Protein AF-A0A1A8GVA8-F1 (afdb_monomer_lite)

Foldseek 3Di:
DPDPDQVVPVVSVVVVVCVVVVVCVVVVVVVLVVQLVVVCVVPPDPDDDDPPCCNVPVSSCVSVVVVVVCVVPDPDPVVVCLCCCLVVVLCVVQVVVLVVVVVVVVVVVVVVDPPPDDPPDDPPPDNVVSVVSVVVSVVSVVVSVVVVVVVVVVD

Sequence (155 aa):
TDNCNVLDISVLRYFLGLFPVFTISTNFPIIAVTLRNNWKTLFHREGGTYPWVVDRVVFPLITLVPPIVVAFCTNNLESLVGITGAYAGTGIQYIVPACLVFFARRHLEPVVGRDAVNMHQSPFRHAFWVWFVLIWAGFCLMFVTANIILTDTKK

Structure (mmCIF, N/CA/C/O backbone):
data_AF-A0A1A8GVA8-F1
#
_entry.id   AF-A0A1A8GVA8-F1
#
loop_
_atom_site.group_PDB
_atom_site.id
_atom_site.type_symbol
_atom_site.label_atom_id
_atom_site.label_alt_id
_atom_site.label_comp_id
_atom_site.label_asym_id
_atom_site.label_entity_id
_atom_site.label_seq_id
_atom_site.pdbx_PDB_ins_code
_atom_site.Cartn_x
_atom_site.Cartn_y
_atom_site.Cartn_z
_atom_site.occupancy
_atom_site.B_iso_or_equiv
_atom_site.auth_seq_id
_atom_site.auth_comp_id
_atom_site.auth_asym_id
_atom_site.auth_atom_id
_atom_site.pdbx_PDB_model_num
ATOM 1 N N . THR A 1 1 ? 32.633 20.315 -16.154 1.00 41.84 1 THR A N 1
ATOM 2 C CA . THR A 1 1 ? 32.175 19.618 -17.377 1.00 41.84 1 THR A CA 1
ATOM 3 C C . THR A 1 1 ? 32.661 18.179 -17.309 1.00 41.84 1 THR A C 1
ATOM 5 O O . THR A 1 1 ? 33.376 17.729 -18.189 1.00 41.84 1 THR A O 1
ATOM 8 N N . ASP A 1 2 ? 32.297 17.452 -16.243 1.00 49.69 2 ASP A N 1
ATOM 9 C CA . ASP A 1 2 ? 33.107 16.327 -15.727 1.00 49.69 2 ASP A CA 1
ATOM 10 C C . ASP A 1 2 ? 32.289 15.040 -15.518 1.00 49.69 2 ASP A C 1
ATOM 12 O O . ASP A 1 2 ? 32.366 14.410 -14.471 1.00 49.69 2 ASP A O 1
ATOM 16 N N . ASN A 1 3 ? 31.464 14.651 -16.498 1.00 55.47 3 ASN A N 1
ATOM 17 C CA . ASN A 1 3 ? 30.577 13.476 -16.386 1.00 55.47 3 ASN A CA 1
ATOM 18 C C . ASN A 1 3 ? 30.812 12.383 -17.451 1.00 55.47 3 ASN A C 1
ATOM 20 O O . ASN A 1 3 ? 30.004 11.466 -17.570 1.00 55.47 3 ASN A O 1
ATOM 24 N N . CYS A 1 4 ? 31.907 12.434 -18.214 1.00 55.03 4 CYS A N 1
ATOM 25 C CA . CYS A 1 4 ? 32.158 11.510 -19.331 1.00 55.03 4 CYS A CA 1
ATOM 26 C C . CYS A 1 4 ? 33.539 10.842 -19.235 1.00 55.03 4 CYS A C 1
ATOM 28 O O . CYS A 1 4 ? 34.422 11.116 -20.035 1.00 55.03 4 CYS A O 1
ATOM 30 N N . ASN A 1 5 ? 33.743 9.984 -18.232 1.00 59.16 5 ASN A N 1
ATOM 31 C CA . ASN A 1 5 ? 34.854 9.015 -18.272 1.00 59.16 5 ASN A CA 1
ATOM 32 C C . ASN A 1 5 ? 34.560 7.748 -17.452 1.00 59.16 5 ASN A C 1
ATOM 34 O O . ASN A 1 5 ? 34.979 6.654 -17.808 1.00 59.16 5 ASN A O 1
ATOM 38 N N . VAL A 1 6 ? 33.766 7.860 -16.382 1.00 58.81 6 VAL A N 1
ATOM 39 C CA . VAL A 1 6 ? 33.412 6.710 -15.523 1.00 58.81 6 VAL A CA 1
ATOM 40 C C . VAL A 1 6 ? 32.341 5.800 -16.156 1.00 58.81 6 VAL A C 1
ATOM 42 O O . VAL A 1 6 ? 32.276 4.613 -15.849 1.00 58.81 6 VAL A O 1
ATOM 45 N N . LEU A 1 7 ? 31.520 6.341 -17.067 1.00 60.06 7 LEU A N 1
ATOM 46 C CA . LEU A 1 7 ? 30.492 5.602 -17.821 1.00 60.06 7 LEU A CA 1
ATOM 47 C C . LEU A 1 7 ? 31.008 4.968 -19.124 1.00 60.06 7 LEU A C 1
ATOM 49 O O . LEU A 1 7 ? 30.267 4.213 -19.752 1.00 60.06 7 LEU A O 1
ATOM 53 N N . ASP A 1 8 ? 32.248 5.260 -19.522 1.00 63.41 8 ASP A N 1
ATOM 54 C CA . ASP A 1 8 ? 32.851 4.732 -20.755 1.00 63.41 8 ASP A CA 1
ATOM 55 C C . ASP A 1 8 ? 33.297 3.265 -20.583 1.00 63.41 8 ASP A C 1
ATOM 57 O O . ASP A 1 8 ? 33.334 2.462 -21.517 1.00 63.41 8 ASP A O 1
ATOM 61 N N . ILE A 1 9 ? 33.529 2.859 -19.330 1.00 78.56 9 ILE A N 1
ATOM 62 C CA . ILE A 1 9 ? 33.787 1.469 -18.968 1.00 78.56 9 ILE A CA 1
ATOM 63 C C . ILE A 1 9 ? 32.456 0.713 -18.995 1.00 78.56 9 ILE A C 1
ATOM 65 O O . ILE A 1 9 ? 31.684 0.726 -18.033 1.00 78.56 9 ILE A O 1
ATOM 69 N N . SER A 1 10 ? 32.211 0.002 -20.098 1.00 79.38 10 SER A N 1
ATOM 70 C CA . SER A 1 10 ? 30.994 -0.796 -20.320 1.00 79.38 10 SER A CA 1
ATOM 71 C C . SER A 1 10 ? 30.625 -1.682 -19.120 1.00 79.38 10 SER A C 1
ATOM 73 O O . SER A 1 10 ? 29.455 -1.764 -18.752 1.00 79.38 10 SER A O 1
ATOM 75 N N . VAL A 1 11 ? 31.616 -2.282 -18.450 1.00 84.50 11 VAL A N 1
ATOM 76 C CA . VAL A 1 11 ? 31.418 -3.127 -17.255 1.00 84.50 11 VAL A CA 1
ATOM 77 C C . VAL A 1 11 ? 30.757 -2.359 -16.104 1.00 84.50 11 VAL A C 1
ATOM 79 O O . VAL A 1 11 ? 29.845 -2.875 -15.462 1.00 84.50 11 VAL A O 1
ATOM 82 N N . LEU A 1 12 ? 31.170 -1.116 -15.860 1.00 85.62 12 LEU A N 1
ATOM 83 C CA . LEU A 1 12 ? 30.700 -0.300 -14.739 1.00 85.62 12 LEU A CA 1
ATOM 84 C C . LEU A 1 12 ? 29.267 0.200 -14.989 1.00 85.62 12 LEU A C 1
ATOM 86 O O . LEU A 1 12 ? 28.436 0.188 -14.081 1.00 85.62 12 LEU A O 1
ATOM 90 N N . ARG A 1 13 ? 28.936 0.520 -16.248 1.00 83.94 13 ARG A N 1
ATOM 91 C CA . ARG A 1 13 ? 27.569 0.850 -16.683 1.00 83.94 13 ARG A CA 1
ATOM 92 C C . ARG A 1 13 ? 26.606 -0.329 -16.515 1.00 83.94 13 ARG A C 1
ATOM 94 O O . ARG A 1 13 ? 25.508 -0.140 -15.994 1.00 83.94 13 ARG A O 1
ATOM 101 N N . TYR A 1 14 ? 27.013 -1.540 -16.909 1.00 86.69 14 TYR A N 1
ATOM 102 C CA . TYR A 1 14 ? 26.204 -2.743 -16.682 1.00 86.69 14 TYR A CA 1
ATOM 103 C C . TYR A 1 14 ? 26.055 -3.058 -15.191 1.00 86.69 14 TYR A C 1
ATOM 105 O O . TYR A 1 14 ? 24.952 -3.370 -14.751 1.00 86.69 14 TYR A O 1
ATOM 113 N N . PHE A 1 15 ? 27.123 -2.923 -14.401 1.00 87.56 15 PHE A N 1
ATOM 114 C CA . PHE A 1 15 ? 27.085 -3.155 -12.957 1.00 87.56 15 PHE A CA 1
ATOM 115 C C . PHE A 1 15 ? 26.123 -2.197 -12.232 1.00 87.56 15 PHE A C 1
ATOM 117 O O . PHE A 1 15 ? 25.258 -2.649 -11.480 1.00 87.56 15 PHE A O 1
ATOM 124 N N . LEU A 1 16 ? 26.210 -0.890 -12.513 1.00 88.31 16 LEU A N 1
ATOM 125 C CA . LEU A 1 16 ? 25.309 0.129 -11.957 1.00 88.31 16 LEU A CA 1
ATOM 126 C C . LEU A 1 16 ? 23.846 -0.102 -12.363 1.00 88.31 16 LEU A C 1
ATOM 128 O O . LEU A 1 16 ? 22.950 0.086 -11.544 1.00 88.31 16 LEU A O 1
ATOM 132 N N . GLY A 1 17 ? 23.600 -0.536 -13.603 1.00 86.94 17 GLY A N 1
ATOM 133 C CA . GLY A 1 17 ? 22.256 -0.874 -14.075 1.00 86.94 17 GLY A CA 1
ATOM 134 C C . GLY A 1 17 ? 21.688 -2.156 -13.452 1.00 86.94 17 GLY A C 1
ATOM 135 O O . GLY A 1 17 ? 20.492 -2.230 -13.186 1.00 86.94 17 GLY A O 1
ATOM 136 N N . LEU A 1 18 ? 22.531 -3.157 -13.183 1.00 88.69 18 LEU A N 1
ATOM 137 C CA . LEU A 1 18 ? 22.122 -4.450 -12.620 1.00 88.69 18 LEU A CA 1
ATOM 138 C C . LEU A 1 18 ? 21.870 -4.410 -11.110 1.00 88.69 18 LEU A C 1
ATOM 140 O O . LEU A 1 18 ? 21.054 -5.183 -10.610 1.00 88.69 18 LEU A O 1
ATOM 144 N N . PHE A 1 19 ? 22.530 -3.515 -10.378 1.00 89.38 19 PHE A N 1
ATOM 145 C CA . PHE A 1 19 ? 22.372 -3.392 -8.929 1.00 89.38 19 PHE A CA 1
ATOM 146 C C . PHE A 1 19 ? 20.902 -3.245 -8.461 1.00 89.38 19 PHE A C 1
ATOM 148 O O . PHE A 1 19 ? 20.450 -4.045 -7.629 1.00 89.38 19 PHE A O 1
ATOM 155 N N . PRO A 1 20 ? 20.100 -2.303 -9.001 1.00 90.12 20 PRO A N 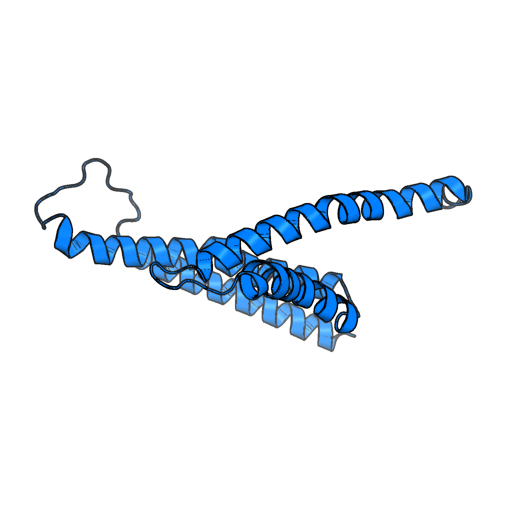1
ATOM 156 C CA . PRO A 1 20 ? 18.682 -2.216 -8.657 1.00 90.12 20 PRO A CA 1
ATOM 157 C C . PRO A 1 20 ? 17.885 -3.433 -9.144 1.00 90.12 20 PRO A C 1
ATOM 159 O O . PRO A 1 20 ? 16.961 -3.860 -8.456 1.00 90.12 20 PRO A O 1
ATOM 162 N N . VAL A 1 21 ? 18.256 -4.046 -10.274 1.00 89.44 21 VAL A N 1
ATOM 163 C CA . VAL A 1 21 ? 17.567 -5.231 -10.817 1.00 89.44 21 VAL A CA 1
ATOM 164 C C . VAL A 1 21 ? 17.701 -6.428 -9.877 1.00 89.44 21 VAL A C 1
ATOM 166 O O . VAL A 1 21 ? 16.701 -7.074 -9.567 1.00 89.44 21 VAL A O 1
ATOM 169 N N . PHE A 1 22 ? 18.902 -6.703 -9.360 1.00 90.31 22 PHE A N 1
ATOM 170 C CA . PHE A 1 22 ? 19.110 -7.776 -8.383 1.00 90.31 22 PHE A CA 1
ATOM 171 C C . PHE A 1 22 ? 18.350 -7.526 -7.080 1.00 90.31 22 PHE A C 1
ATOM 173 O O . PHE A 1 22 ? 17.754 -8.449 -6.514 1.00 90.31 22 PHE A O 1
ATOM 180 N N . THR A 1 23 ? 18.315 -6.268 -6.641 1.00 90.62 23 THR A N 1
ATOM 181 C CA . THR A 1 23 ? 17.575 -5.857 -5.446 1.00 90.62 23 THR A CA 1
ATOM 182 C C . THR A 1 23 ? 16.070 -6.077 -5.629 1.00 90.62 23 THR A C 1
ATOM 184 O O . THR A 1 23 ? 15.427 -6.688 -4.777 1.00 90.62 23 THR A O 1
ATOM 187 N N . ILE A 1 24 ? 15.491 -5.643 -6.752 1.00 89.88 24 ILE A N 1
ATOM 188 C CA . ILE A 1 24 ? 14.059 -5.823 -7.045 1.00 89.88 24 ILE A CA 1
ATOM 189 C C . ILE A 1 24 ? 13.723 -7.311 -7.212 1.00 89.88 24 ILE A C 1
ATOM 191 O O . ILE A 1 24 ? 12.739 -7.780 -6.644 1.00 89.88 24 ILE A O 1
ATOM 195 N N . SER A 1 25 ? 14.562 -8.067 -7.926 1.00 90.88 25 SER A N 1
ATOM 196 C CA . SER A 1 25 ? 14.360 -9.499 -8.178 1.00 90.88 25 SER A CA 1
ATOM 197 C C . SER A 1 25 ? 14.349 -10.329 -6.893 1.00 90.88 25 SER A C 1
ATOM 199 O O . SER A 1 25 ? 13.511 -11.209 -6.740 1.00 90.88 25 SER A O 1
ATOM 201 N N . THR A 1 26 ? 15.219 -10.020 -5.929 1.00 92.19 26 THR A N 1
ATOM 202 C CA . THR A 1 26 ? 15.267 -10.757 -4.653 1.00 92.19 26 THR A CA 1
ATOM 203 C C . THR A 1 26 ? 14.072 -10.424 -3.757 1.00 92.19 26 THR A C 1
ATOM 205 O O . THR A 1 26 ? 13.519 -11.300 -3.093 1.00 92.19 26 THR A O 1
ATOM 208 N N . ASN A 1 27 ? 13.633 -9.164 -3.758 1.00 90.50 27 ASN A N 1
ATOM 209 C CA . ASN A 1 27 ? 12.521 -8.717 -2.920 1.00 90.50 27 ASN A CA 1
ATOM 210 C C . ASN A 1 27 ? 11.148 -9.124 -3.480 1.00 90.50 27 ASN A C 1
ATOM 212 O O . ASN A 1 27 ? 10.219 -9.373 -2.709 1.00 90.50 27 ASN A O 1
ATOM 216 N N . PHE A 1 28 ? 11.006 -9.230 -4.804 1.00 88.88 28 PHE A N 1
ATOM 217 C CA . PHE A 1 28 ? 9.723 -9.505 -5.452 1.00 88.88 28 PHE A CA 1
ATOM 218 C C . PHE A 1 28 ? 9.069 -10.832 -5.002 1.00 88.88 28 PHE A C 1
ATOM 220 O O . PHE A 1 28 ? 7.908 -10.792 -4.584 1.00 88.88 28 PHE A O 1
ATOM 227 N N . PRO A 1 29 ? 9.764 -11.989 -4.977 1.00 86.56 29 PRO A N 1
ATOM 228 C CA . PRO A 1 29 ? 9.193 -13.242 -4.485 1.00 86.56 29 PRO A CA 1
ATOM 229 C C . PRO A 1 29 ? 8.757 -13.170 -3.020 1.00 86.56 29 PRO A C 1
ATOM 231 O O . PRO A 1 29 ? 7.696 -13.683 -2.669 1.00 86.56 29 PRO A O 1
ATOM 234 N N . ILE A 1 30 ? 9.542 -12.511 -2.163 1.00 90.19 30 ILE A N 1
ATOM 235 C CA . ILE A 1 30 ? 9.244 -12.383 -0.729 1.00 90.19 30 ILE A CA 1
ATOM 236 C C . ILE A 1 30 ? 7.937 -11.603 -0.527 1.00 90.19 30 ILE A C 1
ATOM 238 O O . ILE A 1 30 ? 7.054 -12.030 0.226 1.00 90.19 30 ILE A O 1
ATOM 242 N N . ILE A 1 31 ? 7.780 -10.489 -1.246 1.00 89.06 31 ILE A N 1
ATOM 243 C CA . ILE A 1 31 ? 6.560 -9.673 -1.224 1.00 89.06 31 ILE A CA 1
ATOM 244 C C . ILE A 1 31 ? 5.372 -10.478 -1.766 1.00 89.06 31 ILE A C 1
ATOM 246 O O . ILE A 1 31 ? 4.301 -10.467 -1.157 1.00 89.06 31 ILE A O 1
ATOM 250 N N . ALA A 1 32 ? 5.561 -11.230 -2.855 1.00 85.88 32 ALA A N 1
ATOM 251 C CA . ALA A 1 32 ? 4.515 -12.063 -3.442 1.00 85.88 32 ALA A CA 1
ATOM 252 C C . ALA A 1 32 ? 4.017 -13.150 -2.472 1.00 85.88 32 ALA A C 1
ATOM 254 O O . ALA A 1 32 ? 2.807 -13.309 -2.292 1.00 85.88 32 ALA A O 1
ATOM 255 N N . VAL A 1 33 ? 4.920 -13.859 -1.781 1.00 85.25 33 VAL A N 1
ATOM 256 C CA . VAL A 1 33 ? 4.534 -14.866 -0.774 1.00 85.25 33 VAL A CA 1
ATOM 257 C C . VAL A 1 33 ? 3.806 -14.220 0.408 1.00 85.25 33 VAL A C 1
ATOM 259 O O . VAL A 1 33 ? 2.806 -14.760 0.886 1.00 85.25 33 VAL A O 1
ATOM 262 N N . THR A 1 34 ? 4.254 -13.047 0.855 1.00 89.44 34 THR A N 1
ATOM 263 C CA . THR A 1 34 ? 3.614 -12.324 1.965 1.00 89.44 34 THR A CA 1
ATOM 264 C C . THR A 1 34 ? 2.201 -11.876 1.598 1.00 89.44 34 THR A C 1
ATOM 266 O O . THR A 1 34 ? 1.258 -12.103 2.358 1.00 89.44 34 THR A O 1
ATOM 269 N N . LEU A 1 35 ? 2.021 -11.304 0.405 1.00 84.94 35 LEU A N 1
ATOM 270 C CA . LEU A 1 35 ? 0.708 -10.910 -0.095 1.00 84.94 35 LEU A CA 1
ATOM 271 C C . LEU A 1 35 ? -0.224 -12.121 -0.218 1.00 84.94 35 LEU A C 1
ATOM 273 O O . LEU A 1 35 ? -1.385 -12.032 0.179 1.00 84.94 35 LEU A O 1
ATOM 277 N N . ARG A 1 36 ? 0.287 -13.264 -0.694 1.00 83.19 36 ARG A N 1
ATOM 278 C CA . ARG A 1 36 ? -0.491 -14.508 -0.809 1.00 83.19 36 ARG A CA 1
ATOM 279 C C . ARG A 1 36 ? -1.019 -14.956 0.546 1.00 83.19 36 ARG A C 1
ATOM 281 O O . ARG A 1 36 ? -2.190 -15.315 0.654 1.00 83.19 36 ARG A O 1
ATOM 288 N N . ASN A 1 37 ? -0.177 -14.907 1.573 1.00 83.69 37 ASN A N 1
ATOM 289 C CA . ASN A 1 37 ? -0.578 -15.263 2.930 1.00 83.69 37 ASN A CA 1
ATOM 290 C C . ASN A 1 37 ? -1.614 -14.275 3.493 1.00 83.69 37 ASN A C 1
ATOM 292 O O . ASN A 1 37 ? -2.615 -14.714 4.052 1.00 83.69 37 ASN A O 1
ATOM 296 N N . ASN A 1 38 ? -1.440 -12.965 3.277 1.00 84.50 38 ASN A N 1
ATOM 297 C CA . ASN A 1 38 ? -2.414 -11.949 3.699 1.00 84.50 38 ASN A CA 1
ATOM 298 C C . ASN A 1 38 ? -3.782 -12.138 3.029 1.00 84.50 38 ASN A C 1
ATOM 300 O O . ASN A 1 38 ? -4.814 -12.059 3.693 1.00 84.50 38 ASN A O 1
ATOM 304 N N . TRP A 1 39 ? -3.796 -12.433 1.727 1.00 80.31 39 TRP A N 1
ATOM 305 C CA . TRP A 1 39 ? -5.020 -12.761 0.998 1.00 80.31 39 TRP A CA 1
ATOM 306 C C . TRP A 1 39 ? -5.678 -14.015 1.558 1.00 80.31 39 TRP A C 1
ATOM 308 O O . TRP A 1 39 ? -6.876 -14.005 1.831 1.00 80.31 39 TRP A O 1
ATOM 318 N N . LYS A 1 40 ? -4.901 -15.076 1.795 1.00 76.50 40 LYS A N 1
ATOM 319 C CA . LYS A 1 40 ? -5.430 -16.295 2.402 1.00 76.50 40 LYS A CA 1
ATOM 320 C C . LYS A 1 40 ? -6.116 -15.987 3.732 1.00 76.50 40 LYS A C 1
ATOM 322 O O . LYS A 1 40 ? -7.249 -16.403 3.901 1.00 76.50 40 LYS A O 1
ATOM 327 N N . THR A 1 41 ? -5.508 -15.203 4.619 1.00 79.19 41 THR A N 1
ATOM 328 C CA . THR A 1 41 ? -6.135 -14.803 5.892 1.00 79.19 41 THR A CA 1
ATOM 329 C C . THR A 1 41 ? -7.399 -13.961 5.696 1.00 79.19 41 THR A C 1
ATOM 331 O O . THR A 1 41 ? -8.386 -14.185 6.387 1.00 79.19 41 THR A O 1
ATOM 334 N N . LEU A 1 42 ? -7.409 -13.019 4.745 1.00 77.81 42 LEU A N 1
ATOM 335 C CA . LEU A 1 42 ? -8.577 -12.172 4.471 1.00 77.81 42 LEU A CA 1
ATOM 336 C C . LEU A 1 42 ? -9.786 -12.986 3.972 1.00 77.81 42 LEU A C 1
ATOM 338 O O . LEU A 1 42 ? -10.920 -12.715 4.363 1.00 77.81 42 LEU A O 1
ATOM 342 N N . PHE A 1 43 ? -9.548 -13.974 3.104 1.00 73.56 43 PHE A N 1
ATOM 343 C CA . PHE A 1 43 ? -10.600 -14.800 2.498 1.00 73.56 43 PHE A CA 1
ATOM 344 C C . PHE A 1 43 ? -10.905 -16.085 3.286 1.00 73.56 43 PHE A C 1
ATOM 346 O O . PHE A 1 43 ? -11.956 -16.698 3.083 1.00 73.56 43 PHE A O 1
ATOM 353 N N . HIS A 1 44 ? -10.028 -16.492 4.206 1.00 66.44 44 HIS A N 1
ATOM 354 C CA . HIS A 1 44 ? -10.251 -17.617 5.109 1.00 66.44 44 HIS A CA 1
ATOM 355 C C . HIS A 1 44 ? -11.042 -17.154 6.334 1.00 66.44 44 HIS A C 1
ATOM 357 O O . HIS A 1 44 ? -10.499 -16.873 7.398 1.00 66.44 44 HIS A O 1
ATOM 363 N N . ARG A 1 45 ? -12.359 -17.058 6.160 1.00 59.41 45 ARG A N 1
ATOM 364 C CA . ARG A 1 45 ? -13.315 -16.812 7.240 1.00 59.41 45 ARG A CA 1
ATOM 365 C C . ARG A 1 45 ? -13.821 -18.166 7.749 1.00 59.41 45 ARG A C 1
ATOM 367 O O . ARG A 1 45 ? -14.179 -19.024 6.944 1.00 59.41 45 ARG A O 1
ATOM 374 N N . GLU A 1 46 ? -13.758 -18.364 9.064 1.00 50.91 46 GLU A N 1
ATOM 375 C CA . GLU A 1 46 ? -13.993 -19.629 9.776 1.00 50.91 46 GLU A CA 1
ATOM 376 C C . GLU A 1 46 ? -15.198 -20.422 9.222 1.00 50.91 46 GLU A C 1
ATOM 378 O O . GLU A 1 46 ? -16.333 -19.951 9.275 1.00 50.91 46 GLU A O 1
ATOM 383 N N . GLY A 1 47 ? -14.945 -21.626 8.677 1.00 55.72 47 GLY A N 1
ATOM 384 C CA . GLY A 1 47 ? -15.984 -22.628 8.378 1.00 55.72 47 GLY A CA 1
ATOM 385 C C . GLY A 1 47 ? -16.027 -23.230 6.963 1.00 55.72 47 GLY A C 1
ATOM 386 O O . GLY A 1 47 ? -16.747 -24.203 6.762 1.00 55.72 47 GLY A O 1
ATOM 387 N N . GLY A 1 48 ? -15.276 -22.717 5.981 1.00 59.50 48 GLY A N 1
ATOM 388 C CA . GLY A 1 48 ? -15.314 -23.224 4.597 1.00 59.50 48 GLY A CA 1
ATOM 389 C C . GLY A 1 48 ? -14.064 -24.003 4.179 1.00 59.50 48 GLY A C 1
ATOM 390 O O . GLY A 1 48 ? -12.985 -23.425 4.046 1.00 59.50 48 GLY A O 1
ATOM 391 N N . THR A 1 49 ? -14.193 -25.307 3.915 1.00 55.97 49 THR A N 1
ATOM 392 C CA . THR A 1 49 ? -13.127 -26.114 3.298 1.00 55.97 49 THR A CA 1
ATOM 393 C C . THR A 1 49 ? -13.059 -25.789 1.804 1.00 55.97 49 THR A C 1
ATOM 395 O O . THR A 1 49 ? -13.846 -26.299 1.010 1.00 55.97 49 THR A O 1
ATOM 398 N N . TYR A 1 50 ? -12.137 -24.918 1.393 1.00 57.28 50 TYR A N 1
ATOM 399 C CA . TYR A 1 50 ? -11.865 -24.735 -0.034 1.00 57.28 50 TYR A CA 1
ATOM 400 C C . TYR A 1 50 ? -11.065 -25.934 -0.569 1.00 57.28 50 TYR A C 1
ATOM 402 O O . TYR A 1 50 ? -10.159 -26.417 0.11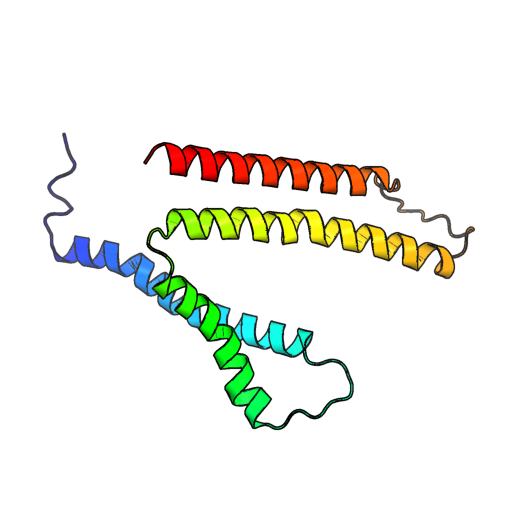8 1.00 57.28 50 TYR A O 1
ATOM 410 N N . PRO A 1 51 ? -11.349 -26.418 -1.790 1.00 65.62 51 PRO A N 1
ATOM 411 C CA . PRO A 1 51 ? -10.565 -27.483 -2.398 1.00 65.62 51 PRO A CA 1
ATOM 412 C C . PRO A 1 51 ? -9.102 -27.050 -2.557 1.00 65.62 51 PRO A C 1
ATOM 414 O O . PRO A 1 51 ? -8.805 -25.908 -2.905 1.00 65.62 51 PRO A O 1
ATOM 417 N N . TRP A 1 52 ? -8.179 -27.988 -2.336 1.00 61.47 52 TRP A N 1
ATOM 418 C CA . TRP A 1 52 ? -6.719 -27.794 -2.342 1.00 61.47 52 TRP A CA 1
ATOM 419 C C . TRP A 1 52 ? -6.176 -27.050 -3.579 1.00 61.47 52 TRP A C 1
ATOM 421 O O . TRP A 1 52 ? -5.179 -26.335 -3.502 1.00 61.47 52 TRP A O 1
ATOM 431 N N . VAL A 1 53 ? -6.870 -27.162 -4.716 1.00 62.12 53 VAL A N 1
ATOM 432 C CA . VAL A 1 53 ? -6.551 -26.467 -5.974 1.00 62.12 53 VAL A CA 1
ATOM 433 C C . VAL A 1 53 ? -6.731 -24.949 -5.857 1.00 62.12 53 VAL A C 1
ATOM 435 O O . VAL A 1 53 ? -5.906 -24.192 -6.361 1.00 62.12 53 VAL A O 1
ATOM 438 N N . VAL A 1 54 ? -7.761 -24.484 -5.146 1.00 65.69 54 VAL A N 1
ATOM 439 C CA . VAL A 1 54 ? -7.996 -23.050 -4.914 1.00 65.69 54 VAL A CA 1
ATOM 440 C C . VAL A 1 54 ? -6.894 -22.484 -4.017 1.00 65.69 54 VAL A C 1
ATOM 442 O O . VAL A 1 54 ? -6.333 -21.432 -4.319 1.00 65.69 54 VAL A O 1
ATOM 445 N N . ASP A 1 55 ? -6.490 -23.235 -2.985 1.00 66.25 55 ASP A N 1
ATOM 446 C CA . ASP A 1 55 ? -5.410 -22.817 -2.085 1.00 66.25 55 ASP A CA 1
ATOM 447 C C . ASP A 1 55 ? -4.046 -22.705 -2.804 1.00 66.25 55 ASP A C 1
ATOM 449 O O . ASP A 1 55 ? -3.231 -21.811 -2.547 1.00 66.25 55 ASP A O 1
ATOM 453 N N . ARG A 1 56 ? -3.791 -23.627 -3.738 1.00 66.62 56 ARG A N 1
ATOM 454 C CA . ARG A 1 56 ? -2.480 -23.804 -4.371 1.00 66.62 56 ARG A CA 1
ATOM 455 C C . ARG A 1 56 ? -2.314 -23.106 -5.715 1.00 66.62 56 ARG A C 1
ATOM 457 O O . ARG A 1 56 ? -1.178 -22.823 -6.072 1.00 66.62 56 ARG A O 1
ATOM 464 N N . VAL A 1 57 ? -3.397 -22.829 -6.439 1.00 66.38 57 VAL A N 1
ATOM 465 C CA . VAL A 1 57 ? -3.349 -22.250 -7.795 1.00 66.38 57 VAL A CA 1
ATOM 466 C C . VAL A 1 57 ? -3.996 -20.872 -7.835 1.00 66.38 57 VAL A C 1
ATOM 468 O O . VAL A 1 57 ? -3.397 -19.940 -8.362 1.00 66.38 57 VAL A O 1
ATOM 471 N N . VAL A 1 58 ? -5.169 -20.700 -7.225 1.00 70.50 58 VAL A N 1
ATOM 472 C CA . VAL A 1 58 ? -5.937 -19.452 -7.353 1.00 70.50 58 VAL A CA 1
ATOM 473 C C . VAL A 1 58 ? -5.313 -18.315 -6.538 1.00 70.50 58 VAL A C 1
ATOM 475 O O . VAL A 1 58 ? -5.131 -17.227 -7.077 1.00 70.50 58 VAL A O 1
ATOM 478 N N . PHE A 1 59 ? -4.894 -18.547 -5.286 1.00 69.62 59 PHE A N 1
ATOM 479 C CA . PHE A 1 59 ? -4.263 -17.476 -4.495 1.00 69.62 59 PHE A CA 1
ATOM 480 C C . PHE A 1 59 ? -2.926 -16.973 -5.062 1.00 69.62 59 PHE A C 1
ATOM 482 O O . PHE A 1 59 ? -2.782 -15.758 -5.173 1.00 69.62 59 PHE A O 1
ATOM 489 N N . PRO A 1 60 ? -1.953 -17.827 -5.455 1.00 73.19 60 PRO A N 1
ATOM 490 C CA . PRO A 1 60 ? -0.729 -17.338 -6.088 1.00 73.19 60 PRO A CA 1
ATOM 491 C C . PRO A 1 60 ? -1.000 -16.596 -7.399 1.00 73.19 60 PRO A C 1
ATOM 493 O O . PRO A 1 60 ? -0.371 -15.570 -7.653 1.00 73.19 60 PRO A O 1
ATOM 496 N N . LEU A 1 61 ? -1.951 -17.080 -8.209 1.00 74.06 61 LEU A N 1
ATOM 497 C CA . LEU A 1 61 ? -2.307 -16.438 -9.471 1.00 74.06 61 LEU A CA 1
ATOM 498 C C . LEU A 1 61 ? -2.868 -15.034 -9.221 1.00 74.06 61 LEU A C 1
ATOM 500 O O . LEU A 1 61 ? -2.366 -14.076 -9.795 1.00 74.06 61 LEU A O 1
ATOM 504 N N . ILE A 1 62 ? -3.822 -14.886 -8.297 1.00 75.62 62 ILE A N 1
ATOM 505 C CA . ILE A 1 62 ? -4.388 -13.577 -7.936 1.00 75.62 62 ILE A CA 1
ATOM 506 C C . ILE A 1 62 ? -3.316 -12.632 -7.385 1.00 75.62 62 ILE A C 1
ATOM 508 O O . ILE A 1 62 ? -3.395 -11.435 -7.624 1.00 75.62 62 ILE A O 1
ATOM 512 N N . THR A 1 63 ? -2.288 -13.130 -6.696 1.00 76.38 63 THR A N 1
ATOM 513 C CA . THR A 1 63 ? -1.187 -12.267 -6.239 1.00 76.38 63 THR A CA 1
ATOM 514 C C . THR A 1 63 ? -0.189 -11.880 -7.326 1.00 76.38 63 THR A C 1
ATOM 516 O O . THR A 1 63 ? 0.435 -10.827 -7.222 1.00 76.38 63 THR A O 1
ATOM 519 N N . LEU A 1 64 ? -0.042 -12.696 -8.372 1.00 81.62 64 LEU A N 1
ATOM 520 C CA . LEU A 1 64 ? 0.864 -12.436 -9.493 1.00 81.62 64 LEU A CA 1
ATOM 521 C C . LEU A 1 64 ? 0.199 -11.583 -10.589 1.00 81.62 64 LEU A C 1
ATOM 523 O O . LEU A 1 64 ? 0.875 -10.860 -11.315 1.00 81.62 64 LEU A O 1
ATOM 527 N N . VAL A 1 65 ? -1.129 -11.646 -10.699 1.00 83.25 65 VAL A N 1
ATOM 528 C CA . VAL A 1 65 ? -1.913 -10.913 -11.702 1.00 83.25 65 VAL A CA 1
ATOM 529 C C . VAL A 1 65 ? -1.724 -9.390 -11.603 1.00 83.25 65 VAL A C 1
ATOM 531 O O . VAL A 1 65 ? -1.427 -8.797 -12.636 1.00 83.25 65 VAL A O 1
ATOM 534 N N . PRO A 1 66 ? -1.817 -8.729 -10.430 1.00 81.25 66 PRO A N 1
ATOM 535 C CA . PRO A 1 66 ? -1.637 -7.285 -10.324 1.00 81.25 66 PRO A CA 1
ATOM 536 C C . PRO A 1 66 ? -0.292 -6.791 -10.874 1.00 81.25 66 PRO A C 1
ATOM 538 O O . PRO A 1 66 ? -0.328 -5.925 -11.745 1.00 81.25 66 PRO A O 1
ATOM 541 N N . PRO A 1 67 ? 0.884 -7.327 -10.474 1.00 80.25 67 PRO A N 1
ATOM 542 C CA . PRO A 1 67 ? 2.153 -6.872 -11.040 1.00 80.25 67 PRO A CA 1
ATOM 543 C C . PRO A 1 67 ? 2.284 -7.152 -12.545 1.00 80.25 67 PRO A C 1
ATOM 545 O O . PRO A 1 67 ? 2.884 -6.344 -13.247 1.00 80.25 67 PRO A O 1
ATOM 548 N N . ILE A 1 68 ? 1.683 -8.230 -13.064 1.00 82.81 68 ILE A N 1
ATOM 549 C CA . ILE A 1 68 ? 1.664 -8.515 -14.509 1.00 82.81 68 ILE A CA 1
ATOM 550 C C . ILE A 1 68 ? 0.805 -7.495 -15.263 1.00 82.81 68 ILE A C 1
ATOM 552 O O . ILE A 1 68 ? 1.256 -6.908 -16.241 1.00 82.81 68 ILE A O 1
ATOM 556 N N . VAL A 1 69 ? -0.420 -7.244 -14.800 1.00 83.19 69 VAL A N 1
ATOM 557 C CA . VAL A 1 69 ? -1.329 -6.257 -15.406 1.00 83.19 69 VAL A CA 1
ATOM 558 C C . VAL A 1 69 ? -0.701 -4.868 -15.375 1.00 83.19 69 VAL A C 1
ATOM 560 O O . VAL A 1 69 ? -0.713 -4.149 -16.369 1.00 83.19 69 VAL A O 1
ATOM 563 N N . VAL A 1 70 ? -0.092 -4.509 -14.248 1.00 80.50 70 VAL A N 1
ATOM 564 C CA . VAL A 1 70 ? 0.630 -3.251 -14.084 1.00 80.50 70 VAL A CA 1
ATOM 565 C C . VAL A 1 70 ? 1.795 -3.146 -15.069 1.00 80.50 70 VAL A C 1
ATOM 567 O O . VAL A 1 70 ? 1.963 -2.085 -15.664 1.00 80.50 70 VAL A O 1
ATOM 570 N N . ALA A 1 71 ? 2.554 -4.222 -15.295 1.00 81.69 71 ALA A N 1
ATOM 571 C CA . ALA A 1 71 ? 3.643 -4.240 -16.270 1.00 81.69 71 ALA A CA 1
ATOM 572 C C . ALA A 1 71 ? 3.157 -4.019 -17.715 1.00 81.69 71 ALA A C 1
ATOM 574 O O . ALA A 1 71 ? 3.854 -3.374 -18.490 1.00 81.69 71 ALA A O 1
ATOM 575 N N . PHE A 1 72 ? 1.962 -4.504 -18.069 1.00 78.94 72 PHE A N 1
ATOM 576 C CA . PHE A 1 72 ? 1.381 -4.298 -19.401 1.00 78.94 72 PHE A CA 1
ATOM 577 C C . PHE A 1 72 ? 0.719 -2.926 -19.582 1.00 78.94 72 PHE A C 1
ATOM 579 O O . PHE A 1 72 ? 0.729 -2.388 -20.685 1.00 78.94 72 PHE A O 1
ATOM 586 N N . CYS A 1 73 ? 0.145 -2.353 -18.523 1.00 76.00 73 CYS A N 1
ATOM 587 C CA . CYS A 1 73 ? -0.568 -1.075 -18.599 1.00 76.00 73 CYS A CA 1
ATOM 588 C C . CYS A 1 73 ? 0.324 0.152 -18.339 1.00 76.00 73 CYS A C 1
ATOM 590 O O . CYS A 1 73 ? -0.046 1.267 -18.707 1.00 76.00 73 CYS A O 1
ATOM 592 N N . THR A 1 74 ? 1.472 -0.010 -17.675 1.00 76.81 74 THR A N 1
ATOM 593 C CA . THR A 1 74 ? 2.263 1.129 -17.184 1.00 76.81 74 THR A CA 1
ATOM 594 C C . THR A 1 74 ? 3.377 1.514 -18.147 1.00 76.81 74 THR A C 1
ATOM 596 O O . THR A 1 74 ? 4.418 0.870 -18.197 1.00 76.81 74 THR A O 1
ATOM 599 N N . ASN A 1 75 ? 3.210 2.658 -18.814 1.00 71.62 75 ASN A N 1
ATOM 600 C CA . ASN A 1 75 ? 4.269 3.277 -19.620 1.00 71.62 75 ASN A CA 1
ATOM 601 C C . ASN A 1 75 ? 5.202 4.195 -18.799 1.00 71.62 75 ASN A C 1
ATOM 603 O O . ASN A 1 75 ? 6.236 4.622 -19.301 1.00 71.62 75 ASN A O 1
ATOM 607 N N . ASN A 1 76 ? 4.856 4.512 -17.540 1.00 78.50 76 ASN A N 1
ATOM 608 C CA . ASN A 1 76 ? 5.633 5.397 -16.661 1.00 78.50 76 ASN A CA 1
ATOM 609 C C . ASN A 1 76 ? 5.646 4.879 -15.210 1.00 78.50 76 ASN A C 1
ATOM 611 O O . ASN A 1 76 ? 4.684 5.079 -14.465 1.00 78.50 76 ASN A O 1
ATOM 615 N N . LEU A 1 77 ? 6.753 4.252 -14.793 1.00 80.31 77 LEU A N 1
ATOM 616 C CA . LEU A 1 77 ? 6.923 3.710 -13.433 1.00 80.31 77 LEU A CA 1
ATOM 617 C C . LEU A 1 77 ? 6.774 4.782 -12.340 1.00 80.31 77 LEU A C 1
ATOM 619 O O . LEU A 1 77 ? 6.237 4.504 -11.272 1.00 80.31 77 LEU A O 1
ATOM 623 N N . GLU A 1 78 ? 7.203 6.014 -12.615 1.00 81.56 78 GLU A N 1
ATOM 624 C CA . GLU A 1 78 ? 7.143 7.133 -11.668 1.00 81.56 78 GLU A CA 1
ATOM 625 C C . GLU A 1 78 ? 5.702 7.522 -11.302 1.00 81.56 78 GLU A C 1
ATOM 627 O O . GLU A 1 78 ? 5.382 7.687 -10.125 1.00 81.56 78 GLU A O 1
ATOM 632 N N . SER A 1 79 ? 4.802 7.581 -12.290 1.00 80.38 79 SER A N 1
ATOM 633 C CA . SER A 1 79 ? 3.383 7.878 -12.054 1.00 80.38 79 SER A CA 1
ATOM 634 C C . SER A 1 79 ? 2.710 6.768 -11.244 1.00 80.38 79 SER A C 1
ATOM 636 O O . SER A 1 79 ? 1.999 7.039 -10.277 1.00 80.38 79 SER A O 1
ATOM 638 N N . LEU A 1 80 ? 3.000 5.507 -11.575 1.00 84.00 80 LEU A N 1
ATOM 639 C CA . LEU A 1 80 ? 2.464 4.351 -10.866 1.00 84.00 80 LEU A CA 1
ATOM 640 C C . LEU A 1 80 ? 2.886 4.331 -9.391 1.00 84.00 80 LEU A C 1
ATOM 642 O O . LEU A 1 80 ? 2.034 4.164 -8.514 1.00 84.00 80 LEU A O 1
ATOM 646 N N . VAL A 1 81 ? 4.184 4.500 -9.112 1.00 84.19 81 VAL A N 1
ATOM 647 C CA . VAL A 1 81 ? 4.714 4.540 -7.740 1.00 84.19 81 VAL A CA 1
ATOM 648 C C . VAL A 1 81 ? 4.166 5.752 -6.987 1.00 84.19 81 VAL A C 1
ATOM 650 O O . VAL A 1 81 ? 3.804 5.623 -5.819 1.00 84.19 81 VAL A O 1
ATOM 653 N N . GLY A 1 82 ? 4.015 6.903 -7.650 1.00 83.25 82 GLY A N 1
ATOM 654 C CA . GLY A 1 82 ? 3.386 8.088 -7.067 1.00 83.25 82 GLY A CA 1
ATOM 655 C C . GLY A 1 82 ? 1.930 7.850 -6.655 1.00 83.25 82 GLY A C 1
ATOM 656 O O . GLY A 1 82 ? 1.554 8.150 -5.523 1.00 83.25 82 GLY A O 1
ATOM 657 N N . ILE A 1 83 ? 1.116 7.256 -7.534 1.00 84.75 83 ILE A N 1
ATOM 658 C CA . ILE A 1 83 ? -0.296 6.949 -7.254 1.00 84.75 83 ILE A CA 1
ATOM 659 C C . ILE A 1 83 ? -0.401 5.905 -6.140 1.00 84.75 83 ILE A C 1
ATOM 661 O O . ILE A 1 83 ? -1.059 6.130 -5.128 1.00 84.75 83 ILE A O 1
ATOM 665 N N . THR A 1 84 ? 0.262 4.761 -6.280 1.00 87.88 84 THR A N 1
ATOM 666 C CA . THR A 1 84 ? 0.193 3.711 -5.252 1.00 87.88 84 THR A CA 1
ATOM 667 C C . THR A 1 84 ? 0.735 4.188 -3.907 1.00 87.88 84 THR A C 1
ATOM 669 O O . THR A 1 84 ? 0.088 3.959 -2.886 1.00 87.88 84 THR A O 1
ATOM 672 N N . GLY A 1 85 ? 1.847 4.923 -3.889 1.00 87.06 85 GLY A N 1
ATOM 673 C CA . GLY A 1 85 ? 2.412 5.502 -2.673 1.00 87.06 85 GLY A CA 1
ATOM 674 C C . GLY A 1 85 ? 1.468 6.497 -1.998 1.00 87.06 85 GLY A C 1
ATOM 675 O O . GLY A 1 85 ? 1.238 6.403 -0.795 1.00 87.06 85 GLY A O 1
ATOM 676 N N . ALA A 1 86 ? 0.863 7.408 -2.761 1.00 87.81 86 ALA A N 1
ATOM 677 C CA . ALA A 1 86 ? -0.017 8.424 -2.200 1.00 87.81 86 ALA A CA 1
ATOM 678 C C . ALA A 1 86 ? -1.379 7.865 -1.763 1.00 87.81 86 ALA A C 1
ATOM 680 O O . ALA A 1 86 ? -1.810 8.118 -0.639 1.00 87.81 86 ALA A O 1
ATOM 681 N N . TYR A 1 87 ? -2.057 7.090 -2.613 1.00 89.19 87 TYR A N 1
ATOM 682 C CA . TYR A 1 87 ? -3.411 6.604 -2.336 1.00 89.19 87 TYR A CA 1
ATOM 683 C C . TYR A 1 87 ? -3.411 5.448 -1.334 1.00 89.19 87 TYR A C 1
ATOM 685 O O . TYR A 1 87 ? -4.115 5.511 -0.324 1.00 89.19 87 TYR A O 1
ATOM 693 N N . ALA A 1 88 ? -2.595 4.411 -1.562 1.00 90.69 88 ALA A N 1
ATOM 694 C CA . ALA A 1 88 ? -2.515 3.292 -0.624 1.00 90.69 88 ALA A CA 1
ATOM 695 C C . ALA A 1 88 ? -1.832 3.717 0.685 1.00 90.69 88 ALA A C 1
ATOM 697 O O . ALA A 1 88 ? -2.288 3.327 1.761 1.00 90.69 88 ALA A O 1
ATOM 698 N N . GLY A 1 89 ? -0.803 4.573 0.614 1.00 90.00 89 GLY A N 1
ATOM 699 C CA . GLY A 1 89 ? -0.141 5.134 1.794 1.00 90.00 89 GLY A CA 1
ATOM 700 C C . GLY A 1 89 ? -1.091 5.957 2.660 1.00 90.00 89 GLY A C 1
ATOM 701 O O . GLY A 1 89 ? -1.193 5.690 3.854 1.00 90.00 89 GLY A O 1
ATOM 702 N N . THR A 1 90 ? -1.867 6.872 2.068 1.00 91.75 90 THR A N 1
ATOM 703 C CA . THR A 1 90 ? -2.890 7.650 2.794 1.00 91.75 90 THR A CA 1
ATOM 704 C C . THR A 1 90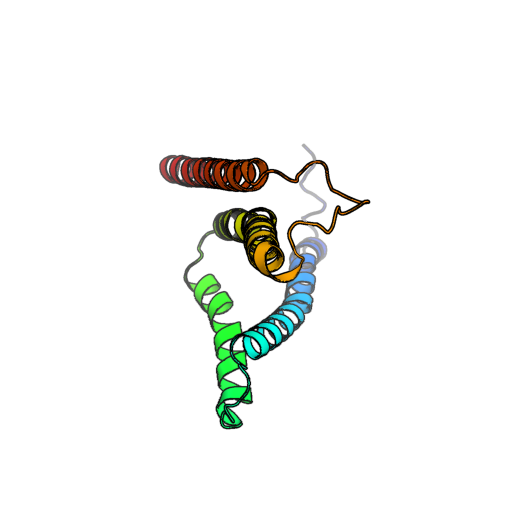 ? -3.940 6.746 3.436 1.00 91.75 90 THR A C 1
ATOM 706 O O . THR A 1 90 ? -4.326 6.953 4.587 1.00 91.75 90 THR A O 1
ATOM 709 N N . GLY A 1 91 ? -4.371 5.702 2.723 1.00 90.81 91 GLY A N 1
ATOM 710 C CA . GLY A 1 91 ? -5.295 4.707 3.256 1.00 90.81 91 GLY A CA 1
ATOM 711 C C . GLY A 1 91 ? -4.753 4.020 4.510 1.00 90.81 91 GLY A C 1
ATOM 712 O O . GLY A 1 91 ? -5.395 4.042 5.559 1.00 90.81 91 GLY A O 1
ATOM 713 N N . ILE A 1 92 ? -3.554 3.445 4.420 1.00 92.00 92 ILE A N 1
ATOM 714 C CA . ILE A 1 92 ? -2.959 2.658 5.508 1.00 92.00 92 ILE A CA 1
ATOM 715 C C . ILE A 1 92 ? -2.532 3.550 6.683 1.00 92.00 92 ILE A C 1
ATOM 717 O O . ILE A 1 92 ? -2.729 3.169 7.834 1.00 92.00 92 ILE A O 1
ATOM 721 N N . GLN A 1 93 ? -1.967 4.730 6.419 1.00 90.56 93 GLN A N 1
ATOM 722 C CA . GLN A 1 93 ? -1.395 5.599 7.453 1.00 90.56 93 GLN A CA 1
ATOM 723 C C . GLN A 1 93 ? -2.428 6.496 8.139 1.00 90.56 93 GLN A C 1
ATOM 725 O O . GLN A 1 93 ? -2.284 6.772 9.328 1.00 90.56 93 GLN A O 1
ATOM 730 N N . TYR A 1 94 ? -3.467 6.945 7.426 1.00 90.31 94 TYR A N 1
ATOM 731 C CA . TYR A 1 94 ? -4.461 7.872 7.977 1.00 90.31 94 TYR A CA 1
ATOM 732 C C . TYR A 1 94 ? -5.837 7.227 8.139 1.00 90.31 94 TYR A C 1
ATOM 734 O O . TYR A 1 94 ? -6.411 7.281 9.227 1.00 90.31 94 TYR A O 1
ATOM 742 N N . ILE A 1 95 ? -6.367 6.588 7.092 1.00 90.50 95 ILE A N 1
ATOM 743 C CA . ILE A 1 95 ? -7.760 6.112 7.093 1.00 90.50 95 ILE A CA 1
ATOM 744 C C . ILE A 1 95 ? -7.944 4.909 8.028 1.00 90.50 95 ILE A C 1
ATOM 746 O O . ILE A 1 95 ? -8.817 4.930 8.894 1.00 90.50 95 ILE A O 1
ATOM 750 N N . VAL A 1 96 ? -7.108 3.875 7.900 1.00 92.38 96 VAL A N 1
ATOM 751 C CA . VAL A 1 96 ? -7.202 2.644 8.705 1.00 92.38 96 VAL A CA 1
ATOM 752 C C . VAL A 1 96 ? -7.130 2.912 10.216 1.00 92.38 96 VAL A C 1
ATOM 754 O O . VAL A 1 96 ? -8.061 2.506 10.918 1.00 92.38 96 VAL A O 1
ATOM 757 N N . PRO A 1 97 ? -6.104 3.599 10.762 1.00 89.88 97 PRO A N 1
ATOM 758 C CA . PRO A 1 97 ? -6.039 3.857 12.199 1.00 89.88 97 PRO A CA 1
ATOM 759 C C . PRO A 1 97 ? -7.187 4.750 12.685 1.00 89.88 97 PRO A C 1
ATOM 761 O O . PRO A 1 97 ? -7.721 4.504 13.767 1.00 89.88 97 PRO A O 1
ATOM 764 N N . ALA A 1 98 ? -7.631 5.730 11.888 1.00 89.88 98 ALA A N 1
ATOM 765 C CA . ALA A 1 98 ? -8.783 6.563 12.229 1.00 89.88 98 ALA A CA 1
ATOM 766 C C . ALA A 1 98 ? -10.073 5.730 12.350 1.00 89.88 98 ALA A C 1
ATOM 768 O O . ALA A 1 98 ? -10.794 5.843 13.346 1.00 89.88 98 ALA A O 1
ATOM 769 N N . C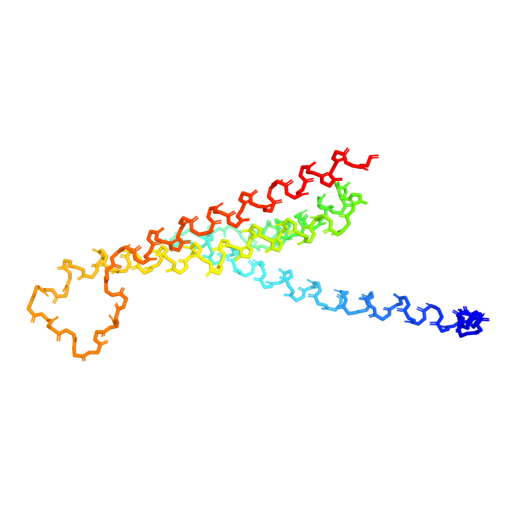YS A 1 99 ? -10.335 4.840 11.388 1.00 87.56 99 CYS A N 1
ATOM 770 C CA . CYS A 1 99 ? -11.475 3.927 11.428 1.00 87.56 99 CYS A CA 1
ATOM 771 C C . CYS A 1 99 ? -11.390 2.949 12.607 1.00 87.56 99 CYS A C 1
ATOM 773 O O . CYS A 1 99 ? -12.379 2.778 13.318 1.00 87.56 99 CYS A O 1
ATOM 775 N N . LEU A 1 100 ? -10.224 2.343 12.856 1.00 89.88 100 LEU A N 1
ATOM 776 C CA . LEU A 1 100 ? -10.026 1.431 13.987 1.00 89.88 100 LEU A CA 1
ATOM 777 C C . LEU A 1 100 ? -10.328 2.118 15.318 1.00 89.88 100 LEU A C 1
ATOM 779 O O . LEU A 1 100 ? -11.070 1.575 16.131 1.00 89.88 100 LEU A O 1
ATOM 783 N N . VAL A 1 101 ? -9.817 3.334 15.523 1.00 88.44 101 VAL A N 1
ATOM 784 C CA . VAL A 1 101 ? -10.081 4.113 16.738 1.00 88.44 101 VAL A CA 1
ATOM 785 C C . VAL A 1 101 ? -11.566 4.464 16.858 1.00 88.44 101 VAL A C 1
ATOM 787 O O . VAL A 1 101 ? -12.127 4.373 17.951 1.00 88.44 101 VAL A O 1
ATOM 790 N N . PHE A 1 102 ? -12.225 4.829 15.757 1.00 86.62 102 PHE A N 1
ATOM 791 C CA . PHE A 1 102 ? -13.655 5.137 15.747 1.00 86.62 102 PHE A CA 1
ATOM 792 C C . PHE A 1 102 ? -14.518 3.927 16.123 1.00 86.62 102 PHE A C 1
ATOM 794 O O . PHE A 1 102 ? -15.354 4.018 17.026 1.00 86.62 102 PHE A O 1
ATOM 801 N N . PHE A 1 103 ? -14.293 2.782 15.473 1.00 87.00 103 PHE A N 1
ATOM 802 C CA . PHE A 1 103 ? -15.051 1.560 15.735 1.00 87.00 103 PHE A CA 1
ATOM 803 C C . PHE A 1 103 ? -14.733 0.969 17.107 1.00 87.00 103 PHE A C 1
ATOM 805 O O . PHE A 1 103 ? -15.658 0.560 17.802 1.00 87.00 103 PHE A O 1
ATOM 812 N N . ALA A 1 104 ? -13.470 0.987 17.542 1.00 84.94 104 ALA A N 1
ATOM 813 C CA . ALA A 1 104 ? -13.086 0.515 18.869 1.00 84.94 104 ALA A CA 1
ATOM 814 C C . ALA A 1 104 ? -13.771 1.329 19.973 1.00 84.94 104 ALA A C 1
ATOM 816 O O . ALA A 1 104 ? -14.331 0.748 20.896 1.00 84.94 104 ALA A O 1
ATOM 817 N N . ARG A 1 105 ? -13.808 2.665 19.858 1.00 81.38 105 ARG A N 1
ATOM 818 C CA . ARG A 1 105 ? -14.510 3.521 20.831 1.00 81.38 105 ARG A CA 1
ATOM 819 C C . ARG A 1 105 ? -16.003 3.212 20.880 1.00 81.38 105 ARG A C 1
ATOM 821 O O . ARG A 1 105 ? -16.531 2.994 21.964 1.00 81.38 105 ARG A O 1
ATOM 828 N N . ARG A 1 106 ? -16.657 3.118 19.718 1.00 81.62 106 ARG A N 1
ATOM 829 C CA . ARG A 1 106 ? -18.092 2.808 19.624 1.00 81.62 106 ARG A CA 1
ATOM 830 C C . ARG A 1 106 ? -18.435 1.399 20.120 1.00 81.62 106 ARG A C 1
ATOM 832 O O . ARG A 1 106 ? -19.519 1.187 20.649 1.00 81.62 106 ARG A O 1
ATOM 839 N N . HIS A 1 107 ? -17.532 0.435 19.945 1.00 83.00 107 HIS A N 1
ATOM 840 C CA . HIS A 1 107 ? -17.713 -0.934 20.427 1.00 83.00 107 HIS A CA 1
ATOM 841 C C . HIS A 1 107 ? -17.466 -1.066 21.937 1.00 83.00 107 HIS A C 1
ATOM 843 O O . HIS A 1 107 ? -18.122 -1.866 22.595 1.00 83.00 107 HIS A O 1
ATOM 849 N N . LEU A 1 108 ? -16.563 -0.259 22.501 1.00 77.00 108 LEU A N 1
ATOM 850 C CA . LEU A 1 108 ? -16.263 -0.256 23.935 1.00 77.00 108 LEU A CA 1
ATOM 851 C C . LEU A 1 108 ? -17.291 0.526 24.768 1.00 77.00 108 LEU A C 1
ATOM 853 O O . LEU A 1 108 ? -17.501 0.170 25.924 1.00 77.00 108 LEU A O 1
ATOM 857 N N . GLU A 1 109 ? -17.962 1.536 24.203 1.00 73.56 109 GLU A N 1
ATOM 858 C CA . GLU A 1 109 ? -19.030 2.303 24.876 1.00 73.56 109 GLU A CA 1
ATOM 859 C C . GLU A 1 109 ? -20.114 1.437 25.558 1.00 73.56 109 GLU A C 1
ATOM 861 O O . GLU A 1 109 ? -20.432 1.715 26.716 1.00 73.56 109 GLU A O 1
ATOM 866 N N . PRO A 1 110 ? -20.680 0.395 24.915 1.00 73.62 110 PRO A N 1
ATOM 867 C CA . PRO A 1 110 ? -21.662 -0.481 25.558 1.00 73.62 110 PRO A CA 1
ATOM 868 C C . PRO A 1 110 ? -21.053 -1.539 26.495 1.00 73.62 110 PRO A C 1
ATOM 870 O O . PRO A 1 110 ? -21.759 -2.029 27.370 1.00 73.62 110 PRO A O 1
ATOM 873 N N . VAL A 1 111 ? -19.775 -1.907 26.327 1.00 73.31 111 VAL A N 1
ATOM 874 C CA . VAL A 1 111 ? -19.144 -3.041 27.040 1.00 73.31 111 VAL A CA 1
ATOM 875 C C . VAL A 1 111 ? -18.444 -2.613 28.334 1.00 73.31 111 VAL A C 1
ATOM 877 O O . VAL A 1 111 ? -18.440 -3.358 29.307 1.00 73.31 111 VAL A O 1
ATOM 880 N N . VAL A 1 112 ? -17.854 -1.417 28.368 1.00 69.75 112 VAL A N 1
ATOM 881 C CA . VAL A 1 112 ? -17.001 -0.958 29.481 1.00 69.75 112 VAL A CA 1
ATOM 882 C C . VAL A 1 112 ? -17.804 -0.363 30.651 1.00 69.75 112 VAL A C 1
ATOM 884 O O . VAL A 1 112 ? -17.275 -0.232 31.752 1.00 69.75 112 VAL A O 1
ATOM 887 N N . GLY A 1 113 ? -19.096 -0.074 30.459 1.00 60.88 113 GLY A N 1
ATOM 888 C CA . GLY A 1 113 ? -19.939 0.563 31.474 1.00 60.88 113 GLY A CA 1
ATOM 889 C C . GLY A 1 113 ? -19.573 2.039 31.679 1.00 60.88 113 GLY A C 1
ATOM 890 O O . GLY A 1 113 ? -18.409 2.433 31.636 1.00 60.88 113 GLY A O 1
ATOM 891 N N . ARG A 1 114 ? -20.577 2.899 31.888 1.00 57.53 114 ARG A N 1
ATOM 892 C CA . ARG A 1 114 ? -20.387 4.362 31.998 1.00 57.53 114 ARG A CA 1
ATOM 893 C C . ARG A 1 114 ? -19.532 4.806 33.200 1.00 57.53 114 ARG A C 1
ATOM 895 O O . ARG A 1 114 ? -19.102 5.956 33.209 1.00 57.53 114 ARG A O 1
ATOM 902 N N . ASP A 1 115 ? -19.254 3.909 34.147 1.00 56.78 115 ASP A N 1
ATOM 903 C CA . ASP A 1 115 ? -18.566 4.206 35.412 1.00 56.78 115 ASP A CA 1
ATOM 904 C C . ASP A 1 115 ? -17.068 3.850 35.429 1.00 56.78 115 ASP A C 1
ATOM 906 O O . ASP A 1 115 ? -16.359 4.191 36.377 1.00 56.78 115 ASP A O 1
ATOM 910 N N . ALA A 1 116 ? -16.537 3.203 34.386 1.00 60.88 116 ALA A N 1
ATOM 911 C CA . ALA A 1 116 ? -15.107 2.913 34.299 1.00 60.88 116 ALA A CA 1
ATOM 912 C C . ALA A 1 116 ? -14.326 4.161 33.842 1.00 60.88 116 ALA A C 1
ATOM 914 O O . ALA A 1 116 ? -14.103 4.407 32.652 1.00 60.88 116 ALA A O 1
ATOM 915 N N . VAL A 1 117 ? -13.897 4.978 34.806 1.00 61.09 117 VAL A N 1
ATOM 916 C CA . VAL A 1 117 ? -13.009 6.120 34.557 1.00 61.09 117 VAL A CA 1
ATOM 917 C C . VAL A 1 117 ? -11.606 5.599 34.232 1.00 61.09 117 VAL A C 1
ATOM 919 O O . VAL A 1 117 ? -10.842 5.202 35.108 1.00 61.09 117 VAL A O 1
ATOM 922 N N . ASN A 1 118 ? -11.261 5.586 32.944 1.00 64.75 118 ASN A N 1
ATOM 923 C CA . ASN A 1 118 ? -9.934 5.190 32.473 1.00 64.75 118 ASN A CA 1
ATOM 924 C C . ASN A 1 118 ? -8.855 6.162 32.991 1.00 64.75 118 ASN A C 1
ATOM 926 O O . ASN A 1 118 ? -8.722 7.277 32.491 1.00 64.75 118 ASN A O 1
ATOM 930 N N . MET A 1 119 ? -8.037 5.709 33.946 1.00 59.38 119 MET A N 1
ATOM 931 C CA . MET A 1 119 ? -6.966 6.499 34.580 1.00 59.38 119 MET A CA 1
ATOM 932 C C . MET A 1 119 ? -5.822 6.889 33.617 1.00 59.38 119 MET A C 1
ATOM 934 O O . MET A 1 119 ? -5.070 7.815 33.895 1.00 59.38 119 MET A O 1
ATOM 938 N N . HIS A 1 120 ? -5.728 6.229 32.456 1.00 66.06 120 HIS A N 1
ATOM 939 C CA . HIS A 1 120 ? -4.746 6.497 31.391 1.00 66.06 120 HIS A CA 1
ATOM 940 C C . HIS A 1 120 ? -5.399 7.112 30.136 1.00 66.06 120 HIS A C 1
ATOM 942 O O . HIS A 1 120 ? -5.033 6.792 29.003 1.00 66.06 120 HIS A O 1
ATOM 948 N N . GLN A 1 121 ? -6.428 7.949 30.309 1.00 62.06 121 GLN A N 1
ATOM 949 C CA . GLN A 1 121 ? -7.136 8.566 29.186 1.00 62.06 121 GLN A CA 1
ATOM 950 C C . GLN A 1 121 ? -6.212 9.445 28.332 1.00 62.06 121 GLN A C 1
ATOM 952 O O . GLN A 1 121 ? -5.635 10.425 28.795 1.00 62.06 121 GLN A O 1
ATOM 957 N N . SER A 1 122 ? -6.122 9.105 27.046 1.00 69.44 122 SER A N 1
ATOM 958 C CA . SER A 1 122 ? -5.426 9.913 26.045 1.00 69.44 122 SER A CA 1
ATOM 959 C C . SER A 1 122 ? -6.124 11.272 25.844 1.00 69.44 122 SER A C 1
ATOM 961 O O . SER A 1 122 ? -7.360 11.313 25.795 1.00 69.44 122 SER A O 1
ATOM 963 N N . PRO A 1 123 ? -5.369 12.368 25.614 1.00 66.31 123 PRO A N 1
ATOM 964 C CA . PRO A 1 123 ? -5.930 13.685 25.283 1.00 66.31 123 PRO A CA 1
ATOM 965 C C . PRO A 1 123 ? -6.764 13.690 23.985 1.00 66.31 123 PRO A C 1
ATOM 967 O O . PRO A 1 123 ? -7.546 14.607 23.745 1.00 66.31 123 PRO A O 1
ATOM 970 N N . PHE A 1 124 ? -6.678 12.639 23.163 1.00 65.19 124 PHE A N 1
ATOM 971 C CA . PHE A 1 124 ? -7.422 12.490 21.909 1.00 65.19 124 PHE A CA 1
ATOM 972 C C . PHE A 1 124 ? -8.810 11.850 22.074 1.00 65.19 124 PHE A C 1
ATOM 974 O O . PHE A 1 124 ? -9.307 11.204 21.151 1.00 65.19 124 PHE A O 1
ATOM 981 N N . ARG A 1 125 ? -9.461 11.994 23.235 1.00 67.69 125 ARG A N 1
ATOM 982 C CA . ARG A 1 125 ? -10.752 11.351 23.556 1.00 67.69 125 ARG A CA 1
ATOM 983 C C . ARG A 1 125 ? -11.888 11.721 22.595 1.00 67.69 125 ARG A C 1
ATOM 985 O O . ARG A 1 125 ? -12.740 10.883 22.302 1.00 67.69 125 ARG A O 1
ATOM 992 N N . HIS A 1 126 ? -11.904 12.946 22.078 1.00 75.25 126 HIS A N 1
ATOM 993 C CA . HIS A 1 126 ? -12.992 13.414 21.221 1.00 75.25 126 HIS A CA 1
ATOM 994 C C . HIS A 1 126 ? -12.945 12.789 19.823 1.00 75.25 126 HIS A C 1
ATOM 996 O O . HIS A 1 126 ? -11.894 12.745 19.183 1.00 75.25 126 HIS A O 1
ATOM 1002 N N . ALA A 1 127 ? -14.111 12.369 19.319 1.00 75.81 127 ALA A N 1
ATOM 1003 C CA . ALA A 1 127 ? -14.286 11.899 17.940 1.00 75.81 127 ALA A CA 1
ATOM 1004 C C . ALA A 1 127 ? -13.958 12.981 16.890 1.00 75.81 127 ALA A C 1
ATOM 1006 O O . ALA A 1 127 ? -13.740 12.663 15.725 1.00 75.81 127 ALA A O 1
ATOM 1007 N N . PHE A 1 128 ? -13.863 14.246 17.314 1.00 84.75 128 PHE A N 1
ATOM 1008 C CA . PHE A 1 128 ? -13.389 15.361 16.499 1.00 84.75 128 PHE A CA 1
ATOM 1009 C C . PHE A 1 128 ? -12.029 15.079 15.841 1.00 84.75 128 PHE A C 1
ATOM 1011 O O . PHE A 1 128 ? -11.871 15.321 14.651 1.00 84.75 128 PHE A O 1
ATOM 1018 N N . TRP A 1 129 ? -11.073 14.498 16.576 1.00 84.88 129 TRP A N 1
ATOM 1019 C CA . TRP A 1 129 ? -9.741 14.196 16.038 1.00 84.88 129 TRP A CA 1
ATOM 1020 C C . TRP A 1 129 ? -9.770 13.157 14.917 1.00 84.88 129 TRP A C 1
ATOM 1022 O O . TRP A 1 129 ? -8.995 13.251 13.973 1.00 84.88 129 TRP A O 1
ATOM 1032 N N . VAL A 1 130 ? -10.697 12.198 14.987 1.00 84.94 130 VAL A N 1
ATOM 1033 C CA . VAL A 1 130 ? -10.895 11.208 13.920 1.00 84.94 130 VAL A CA 1
ATOM 1034 C C . VAL A 1 130 ? -11.393 11.903 12.654 1.00 84.94 130 VAL A C 1
ATOM 1036 O O . VAL A 1 130 ? -10.820 11.714 11.585 1.00 84.94 130 VAL A O 1
ATOM 1039 N N . TRP A 1 131 ? -12.422 12.748 12.774 1.00 87.69 131 TRP A N 1
ATOM 1040 C CA . TRP A 1 131 ? -12.948 13.517 11.644 1.00 87.69 131 TRP A CA 1
ATOM 1041 C C . TRP A 1 131 ? -11.912 14.467 11.050 1.00 87.69 131 TRP A C 1
ATOM 1043 O O . TRP A 1 131 ? -11.796 14.547 9.832 1.00 87.69 131 TRP A O 1
ATOM 1053 N N . PHE A 1 132 ? -11.119 15.128 11.893 1.00 90.75 132 PHE A N 1
ATOM 1054 C CA . PHE A 1 132 ? -10.020 15.979 11.450 1.00 90.75 132 PHE A CA 1
ATOM 1055 C C . PHE A 1 132 ? -9.008 15.205 10.593 1.00 90.75 132 PHE A C 1
ATOM 1057 O O . PHE A 1 132 ? -8.674 15.652 9.500 1.00 90.75 132 PHE A O 1
ATOM 1064 N N . VAL A 1 133 ? -8.575 14.017 11.034 1.00 90.69 133 VAL A N 1
ATOM 1065 C CA . VAL A 1 133 ? -7.639 13.170 10.271 1.00 90.69 133 VAL A CA 1
ATOM 1066 C C . VAL A 1 133 ? -8.250 12.694 8.950 1.00 90.69 133 VAL A C 1
ATOM 1068 O O . VAL A 1 133 ? -7.558 12.676 7.937 1.00 90.69 133 VAL A O 1
ATOM 1071 N N . LEU A 1 134 ? -9.542 12.353 8.922 1.00 89.00 134 LEU A N 1
ATOM 1072 C CA . LEU A 1 134 ? -10.226 11.950 7.686 1.00 89.00 134 LEU A CA 1
ATOM 1073 C C . LEU A 1 134 ? -10.362 13.109 6.688 1.00 89.00 134 LEU A C 1
ATOM 1075 O O . LEU A 1 134 ? -10.133 12.919 5.494 1.00 89.00 134 LEU A O 1
ATOM 1079 N N . ILE A 1 135 ? -10.687 14.312 7.166 1.00 92.94 135 ILE A N 1
ATOM 1080 C CA . ILE A 1 135 ? -10.737 15.522 6.334 1.00 92.94 135 ILE A CA 1
ATOM 1081 C C . ILE A 1 135 ? -9.341 15.848 5.797 1.00 92.94 135 ILE A C 1
ATOM 1083 O O . ILE A 1 135 ? -9.189 16.123 4.608 1.00 92.94 135 ILE A O 1
ATOM 1087 N N . TRP A 1 136 ? -8.316 15.759 6.647 1.00 91.94 136 TRP A N 1
ATOM 1088 C CA . TRP A 1 136 ? -6.925 15.960 6.251 1.00 91.94 136 TRP A CA 1
ATOM 1089 C C . TRP A 1 136 ? -6.484 14.956 5.181 1.00 91.94 136 TRP A C 1
ATOM 1091 O O . TRP A 1 136 ? -5.926 15.349 4.160 1.00 91.94 136 TRP A O 1
ATOM 1101 N N . ALA A 1 137 ? -6.813 13.673 5.353 1.00 91.06 137 ALA A N 1
ATOM 1102 C CA . ALA A 1 137 ? -6.561 12.645 4.348 1.00 91.06 137 ALA A CA 1
ATOM 1103 C C . ALA A 1 137 ? -7.255 12.973 3.013 1.00 91.06 137 ALA A C 1
ATOM 1105 O O . ALA A 1 137 ? -6.638 12.856 1.954 1.00 91.06 137 ALA A O 1
ATOM 1106 N N . GLY A 1 138 ? -8.505 13.446 3.053 1.00 90.69 138 GLY A N 1
ATOM 1107 C CA . GLY A 1 138 ? -9.225 13.914 1.866 1.00 90.69 138 GLY A CA 1
ATOM 1108 C C . GLY A 1 138 ? -8.526 15.084 1.169 1.00 90.69 138 GLY A C 1
ATOM 1109 O O . GLY A 1 138 ? -8.391 15.083 -0.054 1.00 90.69 138 GLY A O 1
ATOM 1110 N N . PHE A 1 139 ? -8.010 16.043 1.938 1.00 91.81 139 PHE A N 1
ATOM 1111 C CA . PHE A 1 139 ? -7.244 17.171 1.409 1.00 91.81 139 PHE A CA 1
ATOM 1112 C C . PHE A 1 139 ? -5.937 16.718 0.742 1.00 91.81 139 PHE A C 1
ATOM 1114 O O . PHE A 1 139 ? -5.644 17.134 -0.379 1.00 91.81 139 PHE A O 1
ATOM 1121 N N . CYS A 1 140 ? -5.191 15.804 1.372 1.00 88.69 140 CYS A N 1
ATOM 1122 C CA . CYS A 1 140 ? -3.987 15.211 0.787 1.00 88.69 140 CYS A CA 1
ATOM 1123 C C . CYS A 1 140 ? -4.284 14.501 -0.543 1.00 88.69 140 CYS A C 1
ATOM 1125 O O . CYS A 1 140 ? -3.565 14.709 -1.521 1.00 88.69 140 CYS A O 1
ATOM 1127 N N . LEU A 1 141 ? -5.363 13.713 -0.614 1.00 89.50 141 LEU A N 1
ATOM 1128 C CA . LEU A 1 141 ? -5.767 13.044 -1.853 1.00 89.50 141 LEU A CA 1
ATOM 1129 C C . LEU A 1 141 ? -6.181 14.040 -2.938 1.00 89.50 141 LEU A C 1
ATOM 1131 O O . LEU A 1 141 ? -5.803 13.858 -4.094 1.00 89.50 141 LEU A O 1
ATOM 1135 N N . MET A 1 142 ? -6.898 15.112 -2.590 1.00 89.88 142 ME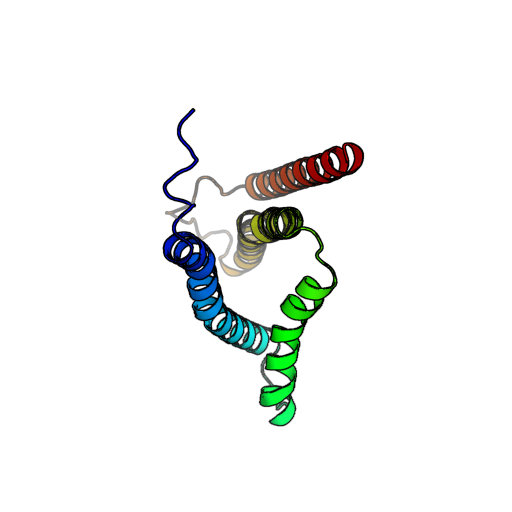T A N 1
ATOM 1136 C CA . MET A 1 142 ? -7.242 16.162 -3.553 1.00 89.88 142 MET A CA 1
ATOM 1137 C C . MET A 1 142 ? -6.002 16.842 -4.133 1.00 89.88 142 MET A C 1
ATOM 1139 O O . MET A 1 142 ? -5.917 17.002 -5.348 1.00 89.88 142 MET A O 1
ATOM 1143 N N . PHE A 1 143 ? -5.015 17.179 -3.299 1.00 88.44 143 PHE A N 1
ATOM 1144 C CA . PHE A 1 143 ? -3.755 17.769 -3.761 1.00 88.44 143 PHE A CA 1
ATOM 1145 C C . PHE A 1 143 ? -2.982 16.837 -4.694 1.00 88.44 143 PHE A C 1
ATOM 1147 O O . PHE A 1 143 ? -2.504 17.267 -5.742 1.00 88.44 143 PHE A O 1
ATOM 1154 N N . VAL A 1 144 ? -2.892 15.553 -4.347 1.00 86.62 144 VAL A N 1
ATOM 1155 C CA . VAL A 1 144 ? -2.243 14.545 -5.196 1.00 86.62 144 VAL A CA 1
ATOM 1156 C C . VAL A 1 144 ? -2.984 14.391 -6.523 1.00 86.62 144 VAL A C 1
ATOM 1158 O O . VAL A 1 144 ? -2.352 14.351 -7.575 1.00 86.62 144 VAL A O 1
ATOM 1161 N N . THR A 1 145 ? -4.317 14.355 -6.493 1.00 86.81 145 THR A N 1
ATOM 1162 C CA . THR A 1 145 ? -5.150 14.256 -7.700 1.00 86.81 145 THR A CA 1
ATOM 1163 C C . THR A 1 145 ? -4.940 15.466 -8.607 1.00 86.81 145 THR A C 1
ATOM 1165 O O . THR A 1 145 ? -4.694 15.306 -9.800 1.00 86.81 145 THR A O 1
ATOM 1168 N N . ALA A 1 146 ? -4.959 16.674 -8.040 1.00 87.00 146 ALA A N 1
ATOM 1169 C CA . ALA A 1 146 ? -4.693 17.902 -8.779 1.00 87.00 146 ALA A CA 1
ATOM 1170 C C . ALA A 1 146 ? -3.284 17.900 -9.388 1.00 87.00 146 ALA A C 1
ATOM 1172 O O . ALA A 1 146 ? -3.130 18.242 -10.557 1.00 87.00 146 ALA A O 1
ATOM 1173 N N . ASN A 1 147 ? -2.271 17.458 -8.635 1.00 85.38 147 ASN A N 1
ATOM 1174 C CA . ASN A 1 147 ? -0.897 17.360 -9.122 1.00 85.38 147 ASN A CA 1
ATOM 1175 C C . ASN A 1 147 ? -0.772 16.403 -10.319 1.00 85.38 147 ASN A C 1
ATOM 1177 O O . ASN A 1 147 ? -0.093 16.721 -11.294 1.00 85.38 147 ASN A O 1
ATOM 1181 N N . ILE A 1 148 ? -1.460 15.259 -10.279 1.00 81.75 148 ILE A N 1
ATOM 1182 C CA . ILE A 1 148 ? -1.469 14.298 -11.390 1.00 81.75 148 ILE A CA 1
ATOM 1183 C C . ILE A 1 148 ? -2.097 14.932 -12.636 1.00 81.75 148 ILE A C 1
ATOM 1185 O O . ILE A 1 148 ? -1.486 14.895 -13.698 1.00 81.75 148 ILE A O 1
ATOM 1189 N N . ILE A 1 1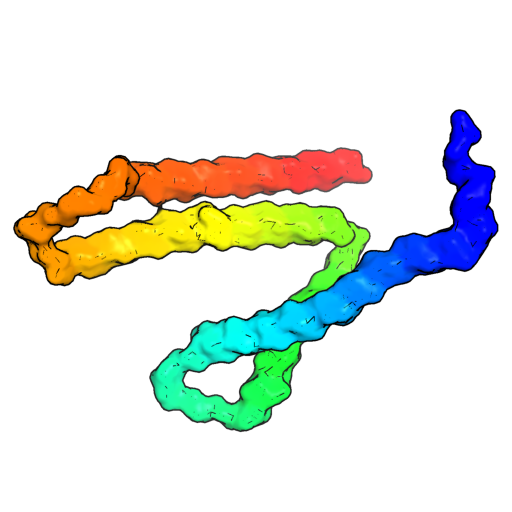49 ? -3.260 15.576 -12.500 1.00 82.62 149 ILE A N 1
ATOM 1190 C CA . ILE A 1 149 ? -3.969 16.220 -13.620 1.00 82.62 149 ILE A CA 1
ATOM 1191 C C . ILE A 1 149 ? -3.136 17.361 -14.226 1.00 82.62 149 ILE A C 1
ATOM 1193 O O . ILE A 1 149 ? -3.013 17.470 -15.446 1.00 82.62 149 ILE A O 1
ATOM 1197 N N . LEU A 1 150 ? -2.531 18.202 -13.385 1.00 82.00 150 LEU A N 1
ATOM 1198 C CA . LEU A 1 150 ? -1.673 19.309 -13.821 1.00 82.00 150 LEU A CA 1
ATOM 1199 C C . LEU A 1 150 ? -0.415 18.816 -14.541 1.00 82.00 150 LEU A C 1
ATOM 1201 O O . LEU A 1 150 ? 0.010 19.428 -15.517 1.00 82.00 150 LEU A O 1
ATOM 1205 N N . THR A 1 151 ? 0.174 17.719 -14.065 1.00 77.50 151 THR A N 1
ATOM 1206 C CA . THR A 1 151 ? 1.357 17.106 -14.683 1.00 77.50 151 THR A CA 1
ATOM 1207 C C . THR A 1 151 ? 1.016 16.464 -16.028 1.00 77.50 151 THR A C 1
ATOM 1209 O O . THR A 1 151 ? 1.809 16.569 -16.960 1.00 77.50 151 THR A O 1
ATOM 1212 N N . ASP A 1 152 ? -0.164 15.853 -16.149 1.00 69.38 152 ASP A N 1
ATOM 1213 C CA . ASP A 1 152 ? -0.654 15.249 -17.393 1.00 69.38 152 ASP A CA 1
ATOM 1214 C C . ASP A 1 152 ? -0.960 16.312 -18.461 1.00 69.38 152 ASP A C 1
ATOM 1216 O O . ASP A 1 152 ? -0.539 16.181 -19.602 1.00 69.38 152 ASP A O 1
ATOM 1220 N N . THR A 1 153 ? -1.563 17.441 -18.064 1.00 67.31 153 THR A N 1
ATOM 1221 C CA . THR A 1 153 ? -1.889 18.567 -18.969 1.00 67.31 153 THR A CA 1
ATOM 1222 C C . THR A 1 153 ? -0.644 19.292 -19.512 1.00 67.31 153 THR A C 1
ATOM 1224 O O . THR A 1 153 ? -0.734 20.056 -20.470 1.00 67.31 153 THR A O 1
ATOM 1227 N N . LYS A 1 154 ? 0.522 19.114 -18.876 1.00 57.38 154 LYS A N 1
ATOM 1228 C CA . LYS A 1 154 ? 1.777 19.791 -19.243 1.00 57.38 154 LYS A CA 1
ATOM 1229 C C . LYS A 1 154 ? 2.672 18.959 -20.175 1.00 57.38 154 LYS A C 1
ATOM 1231 O O . LYS A 1 154 ? 3.732 19.455 -20.561 1.00 57.38 154 LYS A O 1
ATOM 1236 N N . LYS A 1 155 ? 2.285 17.717 -20.479 1.00 48.47 155 LYS A N 1
ATOM 1237 C CA . LYS A 1 155 ? 2.919 16.851 -21.484 1.00 48.47 155 LYS A CA 1
ATOM 1238 C C . LYS A 1 155 ? 2.217 16.985 -22.829 1.00 48.47 155 LYS A C 1
ATOM 1240 O O . LYS A 1 155 ? 2.939 16.838 -23.838 1.00 48.47 155 LYS A O 1
#

Secondary structure (DSSP, 8-state):
---SSTTSSHHHHHHHHHHHHHHHHHHHHHHHHHHHHHHHHHH--TT----HHIIIIIHHHHHHHHHHHHHHH-S-HHHHHHHIIIIIHHIIIIIHHHHHHHHHHHHHHHHS-TT---TT--TT-STHHHHHHHHHHHHHHHHHHHHHHHHHHT-

Radius of gyration: 23.52 Å; chains: 1; bounding box: 56×48×57 Å

pLDDT: mean 78.43, std 11.91, range [41.84, 92.94]

Organism: NCBI:txid1143690